Protein AF-Q55212-F1 (afdb_monomer_lite)

Radius of gyration: 28.13 Å; chains: 1; bounding box: 79×42×71 Å

Structure (mmCIF, N/CA/C/O backbone):
data_AF-Q55212-F1
#
_entry.id   AF-Q55212-F1
#
loop_
_atom_site.group_PDB
_atom_site.id
_atom_site.type_symbol
_atom_site.label_atom_id
_atom_site.label_alt_id
_atom_site.label_comp_id
_atom_site.label_asym_id
_atom_site.label_entity_id
_atom_site.label_seq_id
_atom_site.pdbx_PDB_ins_code
_atom_site.Cartn_x
_atom_site.Cartn_y
_atom_site.Cartn_z
_atom_site.occupancy
_atom_site.B_iso_or_equiv
_atom_site.auth_seq_id
_atom_site.auth_comp_id
_atom_site.auth_asym_id
_atom_site.auth_atom_id
_atom_site.pdbx_PDB_model_num
ATOM 1 N N . MET A 1 1 ? -53.545 22.105 47.496 1.00 49.16 1 MET A N 1
ATOM 2 C CA . MET A 1 1 ? -52.964 23.056 46.524 1.00 49.16 1 MET A CA 1
ATOM 3 C C . MET A 1 1 ? -51.499 22.701 46.290 1.00 49.16 1 MET A C 1
ATOM 5 O O . MET A 1 1 ? -50.717 22.775 47.226 1.00 49.16 1 MET A O 1
ATOM 9 N N . CYS A 1 2 ? -51.134 22.241 45.090 1.00 54.66 2 CYS A N 1
ATOM 10 C CA . CYS A 1 2 ? -49.743 21.931 44.739 1.00 54.66 2 CYS A CA 1
ATOM 11 C C . CYS A 1 2 ? -49.034 23.236 44.334 1.00 54.66 2 CYS A C 1
ATOM 13 O O . CYS A 1 2 ? -49.553 23.955 43.479 1.00 54.66 2 CYS A O 1
ATOM 15 N N . LYS A 1 3 ? -47.907 23.573 44.981 1.00 59.72 3 LYS A N 1
ATOM 16 C CA . LYS A 1 3 ? -47.113 24.773 44.663 1.00 59.72 3 LYS A CA 1
ATOM 17 C C . LYS A 1 3 ? -46.674 24.721 43.186 1.00 59.72 3 LYS A C 1
ATOM 19 O O . LYS A 1 3 ? -46.172 23.677 42.767 1.00 59.72 3 LYS A O 1
ATOM 24 N N . PRO A 1 4 ? -46.826 25.813 42.411 1.00 65.62 4 PRO A N 1
ATOM 25 C CA . PRO A 1 4 ? -46.528 25.840 40.972 1.00 65.62 4 PRO A CA 1
ATOM 26 C C . PRO A 1 4 ? -45.082 25.425 40.633 1.00 65.62 4 PRO A C 1
ATOM 28 O O . PRO A 1 4 ? -44.842 24.853 39.576 1.00 65.62 4 PRO A O 1
ATOM 31 N N . GLU A 1 5 ? -44.154 25.596 41.574 1.00 69.56 5 GLU A N 1
ATOM 32 C CA . GLU A 1 5 ? -42.728 25.248 41.473 1.00 69.56 5 GLU A CA 1
ATOM 33 C C . GLU A 1 5 ? -42.447 23.740 41.291 1.00 69.56 5 GLU A C 1
ATOM 35 O O . GLU A 1 5 ? -41.524 23.349 40.581 1.00 69.56 5 GLU A O 1
ATOM 40 N N . MET A 1 6 ? -43.278 22.858 41.862 1.00 62.69 6 MET A N 1
ATOM 41 C CA . MET A 1 6 ? -43.079 21.399 41.767 1.00 62.69 6 MET A CA 1
ATOM 42 C C . MET A 1 6 ? -43.471 20.838 40.390 1.00 62.69 6 MET A C 1
ATOM 44 O O . MET A 1 6 ? -42.993 19.778 39.982 1.00 62.69 6 MET A O 1
ATOM 48 N N . ARG A 1 7 ? -44.336 21.545 39.649 1.00 68.00 7 ARG A N 1
ATOM 49 C CA . ARG A 1 7 ? -44.768 21.144 38.302 1.00 68.00 7 ARG A CA 1
ATOM 50 C C . ARG A 1 7 ? -43.658 21.375 37.274 1.00 68.00 7 ARG A C 1
ATOM 52 O O . ARG A 1 7 ? -43.448 20.517 36.426 1.00 68.00 7 ARG A O 1
ATOM 59 N N . GLU A 1 8 ? -42.922 22.477 37.400 1.00 73.81 8 GLU A N 1
ATOM 60 C CA . GLU A 1 8 ? -41.761 22.807 36.559 1.00 73.81 8 GLU A CA 1
ATOM 61 C C . GLU A 1 8 ? -40.644 21.765 36.709 1.00 73.81 8 GLU A C 1
ATOM 63 O O . GLU A 1 8 ? -40.165 21.217 35.718 1.00 73.81 8 GLU A O 1
ATOM 68 N N . LEU A 1 9 ? -40.297 21.396 37.947 1.00 69.25 9 LEU A N 1
ATOM 69 C CA . LEU A 1 9 ? -39.284 20.371 38.234 1.00 69.25 9 LEU A CA 1
ATOM 70 C C . LEU A 1 9 ? -39.643 18.991 37.658 1.00 69.25 9 LEU A C 1
ATOM 72 O O . LEU A 1 9 ? -38.763 18.272 37.190 1.00 69.25 9 LEU A O 1
ATOM 76 N N . THR A 1 10 ? -40.932 18.636 37.627 1.00 77.38 10 THR A N 1
ATOM 77 C CA . THR A 1 10 ? -41.390 17.344 37.082 1.00 77.38 10 THR A CA 1
ATOM 78 C C . THR A 1 10 ? -41.212 17.257 35.556 1.00 77.38 10 THR A C 1
ATOM 80 O O . THR A 1 10 ? -40.988 16.169 35.031 1.00 77.38 10 THR A O 1
ATOM 83 N N . PHE A 1 11 ? -41.252 18.390 34.842 1.00 80.69 11 PHE A N 1
ATOM 84 C CA . PHE A 1 11 ? -40.984 18.460 33.397 1.00 80.69 11 PHE A CA 1
ATOM 85 C C . PHE A 1 11 ? -39.506 18.716 33.068 1.00 80.69 11 PHE A C 1
ATOM 87 O O . PHE A 1 11 ? -39.001 18.189 32.077 1.00 80.69 11 PHE A O 1
ATOM 94 N N . LEU A 1 12 ? -38.791 19.479 33.898 1.00 82.31 12 LEU A N 1
ATOM 95 C CA . LEU A 1 12 ? -37.385 19.827 33.673 1.00 82.31 12 LEU A CA 1
ATOM 96 C C . LEU A 1 12 ? -36.428 18.649 33.892 1.00 82.31 12 LEU A C 1
ATOM 98 O O . LEU A 1 12 ? -35.476 18.493 33.127 1.00 82.31 12 LEU A O 1
ATOM 102 N N . VAL A 1 13 ? -36.671 17.797 34.895 1.00 83.75 13 VAL A N 1
ATOM 103 C CA . VAL A 1 13 ? -35.777 16.665 35.207 1.00 83.75 13 VAL A CA 1
ATOM 104 C C . VAL A 1 13 ? -35.660 15.662 34.038 1.00 83.75 13 VAL A C 1
ATOM 106 O O . VAL A 1 13 ? -34.532 15.362 33.642 1.00 83.75 13 VAL A O 1
ATOM 109 N N . PRO A 1 14 ? -36.751 15.183 33.405 1.00 83.81 14 PRO A N 1
ATOM 110 C CA . PRO A 1 14 ? -36.658 14.317 32.226 1.00 83.81 14 PRO A CA 1
ATOM 111 C C . PRO A 1 14 ? -35.990 14.998 31.026 1.00 83.81 14 PRO A C 1
ATOM 113 O O . PRO A 1 14 ? -35.207 14.363 30.322 1.00 83.81 14 PRO A O 1
ATOM 116 N N . VAL A 1 15 ? -36.268 16.287 30.798 1.00 86.25 15 VAL A N 1
ATOM 117 C CA . VAL A 1 15 ? -35.694 17.054 29.679 1.00 86.25 15 VAL A CA 1
ATOM 118 C C . VAL A 1 15 ? -34.177 17.169 29.818 1.00 86.25 15 VAL A C 1
ATOM 120 O O . VAL A 1 15 ? -33.459 16.940 28.847 1.00 86.25 15 VAL A O 1
ATOM 123 N N . LEU A 1 16 ? -33.675 17.437 31.025 1.00 85.75 16 LEU A N 1
ATOM 124 C CA . LEU A 1 16 ? -32.237 17.477 31.306 1.00 85.75 16 LEU A CA 1
ATOM 125 C C . LEU A 1 16 ? -31.576 16.105 31.130 1.00 85.75 16 LEU A C 1
ATOM 127 O O . LEU A 1 16 ? -30.477 16.022 30.582 1.00 85.75 16 LEU A O 1
ATOM 131 N N . ILE A 1 17 ? -32.250 15.024 31.534 1.00 88.50 17 ILE A N 1
ATOM 132 C CA . ILE A 1 17 ? -31.753 13.658 31.321 1.00 88.50 17 ILE A CA 1
ATOM 133 C C . ILE A 1 17 ? -31.651 13.367 29.820 1.00 88.50 17 ILE A C 1
ATOM 135 O O . ILE A 1 17 ? -30.596 12.937 29.358 1.00 88.50 17 ILE A O 1
ATOM 139 N N . VAL A 1 18 ? -32.696 13.650 29.038 1.00 88.56 18 VAL A N 1
ATOM 140 C CA . VAL A 1 18 ? -32.705 13.419 27.584 1.00 88.56 18 VAL A CA 1
ATOM 141 C C . VAL A 1 18 ? -31.669 14.293 26.867 1.00 88.56 18 VAL A C 1
ATOM 143 O O . VAL A 1 18 ? -30.940 13.789 26.013 1.00 88.56 18 VAL A O 1
ATOM 146 N N . ALA A 1 19 ? -31.531 15.567 27.244 1.00 87.19 19 ALA A N 1
ATOM 147 C CA . ALA A 1 19 ? -30.517 16.463 26.686 1.00 87.19 19 ALA A CA 1
ATOM 148 C C . ALA A 1 19 ? -29.086 15.958 26.959 1.00 87.19 19 ALA A C 1
ATOM 150 O O . ALA A 1 19 ? -28.234 15.978 26.065 1.00 87.19 19 ALA A O 1
ATOM 151 N N . ASN A 1 20 ? -28.828 15.436 28.163 1.00 86.75 20 ASN A N 1
ATOM 152 C CA . ASN A 1 20 ? -27.534 14.853 28.513 1.00 86.75 20 ASN A CA 1
ATOM 153 C C . ASN A 1 20 ? -27.253 13.562 27.718 1.00 86.75 20 ASN A C 1
ATOM 155 O O . ASN A 1 20 ? -26.151 13.381 27.202 1.00 86.75 20 ASN A O 1
ATOM 159 N N . GLN A 1 21 ? -28.259 12.697 27.530 1.00 82.81 21 GLN A N 1
ATOM 160 C CA . GLN A 1 21 ? -28.134 11.479 26.712 1.00 82.81 21 GLN A CA 1
ATOM 161 C C . GLN A 1 21 ? -27.860 11.793 25.235 1.00 82.81 21 GLN A C 1
ATOM 163 O O . GLN A 1 21 ? -27.024 11.142 24.610 1.00 82.81 21 GLN A O 1
ATOM 168 N N . LEU A 1 22 ? -28.518 12.812 24.677 1.00 82.94 22 LEU A N 1
ATOM 169 C CA . LEU A 1 22 ? -28.300 13.254 23.296 1.00 82.94 22 LEU A CA 1
ATOM 170 C C . LEU A 1 22 ? -26.895 13.834 23.101 1.00 82.94 22 LEU A C 1
ATOM 172 O O . LEU A 1 22 ? -26.223 13.497 22.127 1.00 82.94 22 LEU A O 1
ATOM 176 N N . THR A 1 23 ? -26.420 14.637 24.054 1.00 78.75 23 THR A N 1
ATOM 177 C CA . THR A 1 23 ? -25.059 15.196 24.026 1.00 78.75 23 THR A CA 1
ATOM 178 C C . THR A 1 23 ? -24.008 14.087 24.134 1.00 78.75 23 THR A C 1
ATOM 180 O O . THR A 1 23 ? -23.028 14.067 23.385 1.00 78.75 23 THR A O 1
ATOM 183 N N . PHE A 1 24 ? -24.238 13.099 25.005 1.00 85.25 24 PHE A N 1
ATOM 184 C CA . PHE A 1 24 ? -23.363 11.938 25.142 1.00 85.25 24 PHE A CA 1
ATOM 185 C C . PHE A 1 24 ? -23.357 11.068 23.877 1.00 85.25 24 PHE A C 1
ATOM 187 O O . PHE A 1 24 ? -22.289 10.666 23.406 1.00 85.25 24 PHE A O 1
ATOM 194 N N . ALA A 1 25 ? -24.525 10.833 23.273 1.00 87.06 25 ALA A N 1
ATOM 195 C CA . ALA A 1 25 ? -24.641 10.119 22.011 1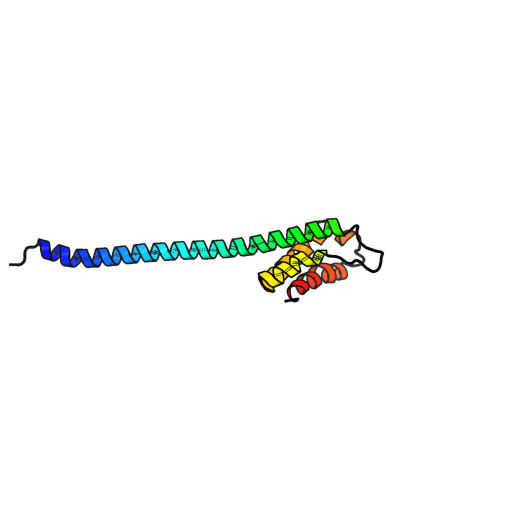.00 87.06 25 ALA A CA 1
ATOM 196 C C . ALA A 1 25 ? -23.869 10.844 20.902 1.00 87.06 25 ALA A C 1
ATOM 198 O O . ALA A 1 25 ? -23.017 10.221 20.270 1.00 87.06 25 ALA A O 1
ATOM 199 N N . GLN A 1 26 ? -24.085 12.151 20.710 1.00 83.31 26 GLN A N 1
ATOM 200 C CA . GLN A 1 26 ? -23.354 12.940 19.711 1.00 83.31 26 GLN A CA 1
ATOM 201 C C . GLN A 1 26 ? -21.837 12.892 19.918 1.00 83.31 26 GLN A C 1
ATOM 203 O O . GLN A 1 26 ? -21.098 12.733 18.947 1.00 83.31 26 GLN A O 1
ATOM 208 N N . SER A 1 27 ? -21.367 12.930 21.168 1.00 84.62 27 SER A N 1
ATOM 209 C CA . SER A 1 27 ? -19.935 12.815 21.461 1.00 84.62 27 SER A CA 1
ATOM 210 C C . SER A 1 27 ? -19.356 11.462 21.028 1.00 84.62 27 SER A C 1
ATOM 212 O O . SER A 1 27 ? -18.261 11.402 20.469 1.00 84.62 27 SER A O 1
ATOM 214 N N . ASN A 1 28 ? -20.113 10.376 21.213 1.00 85.19 28 ASN A N 1
ATOM 215 C CA . ASN A 1 28 ? -19.697 9.033 20.824 1.00 85.19 28 ASN A CA 1
ATOM 216 C C . ASN A 1 28 ? -19.767 8.807 19.311 1.00 85.19 28 ASN A C 1
ATOM 218 O O . ASN A 1 28 ? -18.925 8.083 18.787 1.00 85.19 28 ASN A O 1
ATOM 222 N N . TRP A 1 29 ? -20.726 9.418 18.610 1.00 78.06 29 TRP A N 1
ATOM 223 C CA . TRP A 1 29 ? -20.800 9.384 17.145 1.00 78.06 29 TRP A CA 1
ATOM 224 C C . TRP A 1 29 ? -19.574 10.052 16.519 1.00 78.06 29 TRP A C 1
ATOM 226 O O . TRP A 1 29 ? -18.796 9.381 15.846 1.00 78.06 29 TRP A O 1
ATOM 236 N N . VAL A 1 30 ? -19.304 11.312 16.875 1.00 83.44 30 VAL A N 1
ATOM 237 C CA . VAL A 1 30 ? -18.139 12.059 16.366 1.00 83.44 30 VAL A CA 1
ATOM 238 C C . VAL A 1 30 ? -16.826 11.350 16.706 1.00 83.44 30 VAL A C 1
ATOM 240 O O . VAL A 1 30 ? -15.914 11.251 15.884 1.00 83.44 30 VAL A O 1
ATOM 243 N N . ARG A 1 31 ? -16.725 10.809 17.925 1.00 83.19 31 ARG A N 1
ATOM 244 C CA . ARG A 1 31 ? -15.547 10.063 18.366 1.00 83.19 31 ARG A CA 1
ATOM 245 C C . ARG A 1 31 ? -15.352 8.780 17.548 1.00 83.19 31 ARG A C 1
ATOM 247 O O . ARG A 1 31 ? -14.219 8.486 17.173 1.00 83.19 31 ARG A O 1
ATOM 254 N N . LYS A 1 32 ? -16.419 8.033 17.237 1.00 77.00 32 LYS A N 1
ATOM 255 C CA . LYS A 1 32 ? -16.351 6.842 16.371 1.00 77.00 32 LYS A CA 1
ATOM 256 C C . LYS A 1 32 ? -15.888 7.203 14.964 1.00 77.00 32 LYS A C 1
ATOM 258 O O . LYS A 1 32 ? -14.960 6.564 14.478 1.00 77.00 32 LYS A O 1
ATOM 263 N N . ASP A 1 33 ? -16.453 8.241 14.356 1.00 75.81 33 ASP A N 1
ATOM 264 C CA . ASP A 1 33 ? -16.084 8.671 13.000 1.00 75.81 33 ASP A CA 1
ATOM 265 C C . ASP A 1 33 ? -14.598 9.046 12.920 1.00 75.81 33 ASP A C 1
ATOM 267 O O . ASP A 1 33 ? -13.875 8.610 12.021 1.00 75.81 33 ASP A O 1
ATOM 271 N N . PHE A 1 34 ? -14.099 9.752 13.939 1.00 73.62 34 PHE A N 1
ATOM 272 C CA . PHE A 1 34 ? -12.685 10.097 14.047 1.00 73.62 34 PHE A CA 1
ATOM 273 C C . PHE A 1 34 ? -11.775 8.866 14.174 1.00 73.62 34 PHE A C 1
ATOM 275 O O . PHE A 1 34 ? -10.738 8.785 13.512 1.00 73.62 34 PHE A O 1
ATOM 282 N N . PHE A 1 35 ? -12.146 7.887 15.007 1.00 72.31 35 PHE A N 1
ATOM 283 C CA . PHE A 1 35 ? -11.367 6.655 15.171 1.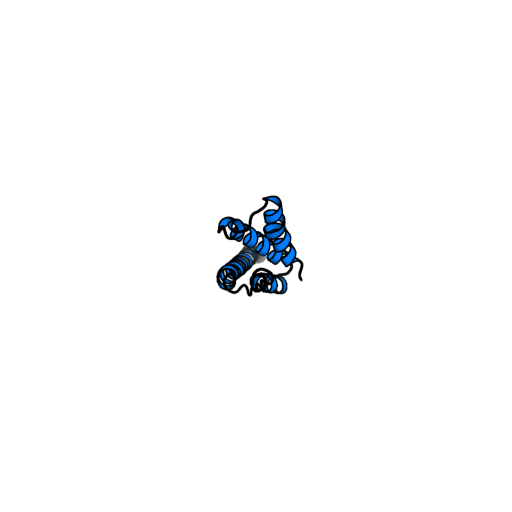00 72.31 35 PHE A CA 1
ATOM 284 C C . PHE A 1 35 ? -11.387 5.773 13.914 1.00 72.31 35 PHE A C 1
ATOM 286 O O . PHE A 1 35 ? -10.352 5.206 13.549 1.00 72.31 35 PHE A O 1
ATOM 293 N N . MET A 1 36 ? -12.527 5.690 13.223 1.00 67.25 36 MET A N 1
ATOM 294 C CA . MET A 1 36 ? -12.657 4.956 11.959 1.00 67.25 36 MET A CA 1
ATOM 295 C C . MET A 1 36 ? -11.796 5.590 10.861 1.00 67.25 36 MET A C 1
ATOM 297 O O . MET A 1 36 ? -11.116 4.879 10.124 1.00 67.25 36 MET A O 1
ATOM 301 N N . GLN A 1 37 ? -11.732 6.922 10.797 1.00 73.19 37 GLN A N 1
ATOM 302 C CA . GLN A 1 37 ? -10.868 7.617 9.845 1.00 73.19 37 GLN A CA 1
ATOM 303 C C . GLN A 1 37 ? -9.382 7.399 10.174 1.00 73.19 37 GLN A C 1
ATOM 305 O O . GLN A 1 37 ? -8.611 7.003 9.302 1.00 73.19 37 GLN A O 1
ATOM 310 N N . ARG A 1 38 ? -8.977 7.564 11.444 1.00 70.19 38 ARG A N 1
ATOM 311 C CA . ARG A 1 38 ? -7.589 7.356 11.910 1.00 70.19 38 ARG A CA 1
ATOM 312 C C . ARG A 1 38 ? -7.055 5.961 11.573 1.00 70.19 38 ARG A C 1
ATOM 314 O O . ARG A 1 38 ? -5.906 5.848 11.148 1.00 70.19 38 ARG A O 1
ATOM 321 N N . SER A 1 39 ? -7.869 4.918 11.740 1.00 71.62 39 SER A N 1
ATOM 322 C CA . SER A 1 39 ? -7.454 3.534 11.472 1.00 71.62 39 SER A CA 1
ATOM 323 C C . SER A 1 39 ? -7.240 3.263 9.981 1.00 71.62 39 SER A C 1
ATOM 325 O O . SER A 1 39 ? -6.287 2.572 9.621 1.00 71.62 39 SER A O 1
ATOM 327 N N . HIS A 1 40 ? -8.042 3.872 9.103 1.00 77.31 40 HIS A N 1
ATOM 328 C CA . HIS A 1 40 ? -7.864 3.749 7.658 1.00 77.31 40 HIS A CA 1
ATOM 329 C C . HIS A 1 40 ? -6.601 4.469 7.164 1.00 77.31 40 HIS A C 1
ATOM 331 O O . HIS A 1 40 ? -5.829 3.899 6.391 1.00 77.31 40 HIS A O 1
ATOM 337 N N . VAL A 1 41 ? -6.335 5.690 7.651 1.00 82.38 41 VAL A N 1
ATOM 338 C CA . VAL A 1 41 ? -5.126 6.439 7.258 1.00 82.38 41 VAL A CA 1
ATOM 339 C C . VAL A 1 41 ? -3.858 5.761 7.786 1.00 82.38 41 VAL A C 1
ATOM 341 O O . VAL A 1 41 ? -2.889 5.620 7.045 1.00 82.38 41 VAL A O 1
ATOM 344 N N . ALA A 1 42 ? -3.870 5.257 9.026 1.00 83.56 42 ALA A N 1
ATOM 345 C CA . ALA A 1 42 ? -2.783 4.423 9.554 1.00 83.56 42 ALA A CA 1
ATOM 346 C C . ALA A 1 42 ? -2.630 3.110 8.761 1.00 83.56 42 ALA A C 1
ATOM 348 O O . ALA A 1 42 ? -1.527 2.585 8.592 1.00 83.56 42 ALA A O 1
ATOM 349 N N . GLY A 1 43 ? -3.746 2.595 8.240 1.00 84.25 43 GLY A N 1
ATOM 350 C CA . GLY A 1 43 ? -3.835 1.533 7.248 1.00 84.25 43 GLY A CA 1
ATOM 351 C C . GLY A 1 43 ? -2.907 1.777 6.059 1.00 84.25 43 GLY A C 1
ATOM 352 O O . GLY A 1 43 ? -1.912 1.076 5.867 1.00 84.25 43 GLY A O 1
ATOM 353 N N . LEU A 1 44 ? -3.229 2.823 5.307 1.00 85.19 44 LEU A N 1
ATOM 354 C CA . LEU A 1 44 ? -2.536 3.237 4.089 1.00 85.19 44 LEU A CA 1
ATOM 355 C C . LEU A 1 44 ? -1.090 3.686 4.342 1.00 85.19 44 LEU A C 1
ATOM 357 O O . LEU A 1 44 ? -0.210 3.388 3.539 1.00 85.19 44 LEU A O 1
ATOM 361 N N . ALA A 1 45 ? -0.827 4.351 5.469 1.00 86.81 45 ALA A N 1
ATOM 362 C CA . ALA A 1 45 ? 0.514 4.803 5.827 1.00 86.81 45 ALA A CA 1
ATOM 363 C C . ALA A 1 45 ? 1.491 3.632 6.012 1.00 86.81 45 ALA A C 1
ATOM 365 O O . ALA A 1 45 ? 2.597 3.683 5.483 1.00 86.81 45 ALA A O 1
ATOM 366 N N . GLU A 1 46 ? 1.091 2.549 6.693 1.00 84.81 46 GLU A N 1
ATOM 367 C CA . GLU A 1 46 ? 1.955 1.363 6.806 1.00 84.81 46 GLU A CA 1
ATOM 368 C C . GLU A 1 46 ? 2.233 0.743 5.427 1.00 84.81 46 GLU A C 1
ATOM 370 O O . GLU A 1 46 ? 3.381 0.429 5.136 1.00 84.81 46 GLU A O 1
ATOM 375 N N . ILE A 1 47 ? 1.227 0.638 4.547 1.00 88.62 47 ILE A N 1
ATOM 376 C CA . ILE A 1 47 ? 1.406 0.121 3.175 1.00 88.62 47 ILE A CA 1
ATOM 377 C C . ILE A 1 47 ? 2.469 0.941 2.431 1.00 88.62 47 ILE A C 1
ATOM 379 O O . ILE A 1 47 ? 3.393 0.369 1.854 1.00 88.62 47 ILE A O 1
ATOM 383 N N . ALA A 1 48 ? 2.372 2.272 2.485 1.00 86.75 48 ALA A N 1
ATOM 384 C CA . ALA A 1 48 ? 3.317 3.172 1.829 1.00 86.75 48 ALA A CA 1
ATOM 385 C C . ALA A 1 48 ? 4.736 3.066 2.413 1.00 86.75 48 ALA A C 1
ATOM 387 O O . ALA A 1 48 ? 5.706 3.023 1.659 1.00 86.75 48 ALA A O 1
ATOM 388 N N . ILE A 1 49 ? 4.866 2.972 3.740 1.00 88.44 49 ILE A N 1
ATOM 389 C CA . ILE A 1 49 ? 6.164 2.821 4.413 1.00 88.44 49 ILE A CA 1
ATOM 390 C C . ILE A 1 49 ? 6.828 1.502 4.007 1.00 88.44 49 ILE A C 1
ATOM 392 O O . ILE A 1 49 ? 8.000 1.499 3.642 1.00 88.44 49 ILE A O 1
ATOM 396 N N . PHE A 1 50 ? 6.095 0.386 4.017 1.00 87.12 50 PHE A N 1
ATOM 397 C CA . PHE A 1 50 ? 6.639 -0.921 3.638 1.00 87.12 50 PHE A CA 1
ATOM 398 C C . PHE A 1 50 ? 6.973 -1.016 2.142 1.00 87.12 50 PHE A C 1
ATOM 400 O O . PHE A 1 50 ? 8.002 -1.595 1.797 1.00 87.12 50 PHE A O 1
ATOM 407 N N . ALA A 1 51 ? 6.170 -0.408 1.261 1.00 85.62 51 ALA A N 1
ATOM 408 C CA . ALA A 1 51 ? 6.498 -0.292 -0.163 1.00 85.62 51 ALA A CA 1
ATOM 409 C C . ALA A 1 51 ? 7.758 0.566 -0.392 1.00 85.62 51 ALA A C 1
ATOM 411 O O . ALA A 1 51 ? 8.618 0.209 -1.197 1.00 85.62 51 ALA A O 1
ATOM 412 N N . GLY A 1 52 ? 7.913 1.662 0.359 1.00 84.62 52 GLY A N 1
ATOM 413 C CA . GLY A 1 52 ? 9.121 2.490 0.345 1.00 84.62 52 GLY A CA 1
ATOM 414 C C . GLY A 1 52 ? 10.358 1.746 0.857 1.00 84.62 52 GLY A C 1
ATOM 415 O O . GLY A 1 52 ? 11.415 1.811 0.236 1.00 84.62 52 GLY A O 1
ATOM 416 N N . LEU A 1 53 ? 10.227 0.976 1.941 1.00 85.38 53 LEU A N 1
ATOM 417 C CA . LEU A 1 53 ? 11.305 0.130 2.465 1.00 85.38 53 LEU A CA 1
ATOM 418 C C . LEU A 1 53 ? 11.716 -0.960 1.470 1.00 85.38 53 LEU A C 1
ATOM 420 O O . LEU A 1 53 ? 12.911 -1.197 1.303 1.00 85.38 53 LEU A O 1
ATOM 424 N N . ALA A 1 54 ? 10.752 -1.587 0.788 1.00 84.44 54 ALA A N 1
ATOM 425 C CA . ALA A 1 54 ? 11.027 -2.524 -0.302 1.00 84.44 54 ALA A CA 1
ATOM 426 C C . ALA A 1 54 ? 11.837 -1.858 -1.417 1.00 84.44 54 ALA A C 1
ATOM 428 O O . ALA A 1 54 ? 12.808 -2.442 -1.887 1.00 84.44 54 ALA A O 1
ATOM 429 N N . MET A 1 55 ? 11.509 -0.612 -1.768 1.00 81.94 55 MET A N 1
ATOM 430 C CA . MET A 1 55 ? 12.268 0.157 -2.753 1.00 81.94 55 MET A CA 1
ATOM 431 C C . MET A 1 55 ? 13.701 0.458 -2.333 1.00 81.94 55 MET A C 1
ATOM 433 O O . MET A 1 55 ? 14.630 0.308 -3.121 1.00 81.94 55 MET A O 1
ATOM 437 N N . VAL A 1 56 ? 13.892 0.893 -1.090 1.00 83.31 56 VAL A N 1
ATOM 438 C CA . VAL A 1 56 ? 15.235 1.168 -0.578 1.00 83.31 56 VAL A CA 1
ATOM 439 C C . VAL A 1 56 ? 16.051 -0.125 -0.587 1.00 83.31 56 VAL A C 1
ATOM 441 O O . VAL A 1 56 ? 17.157 -0.137 -1.119 1.00 83.31 56 VAL A O 1
ATOM 444 N N . LEU A 1 57 ? 15.494 -1.238 -0.095 1.00 79.38 57 LEU A N 1
ATOM 445 C CA . LEU A 1 57 ? 16.170 -2.536 -0.168 1.00 79.38 57 LEU A CA 1
ATOM 446 C C . LEU A 1 57 ? 16.463 -2.970 -1.608 1.00 79.38 57 LEU A C 1
ATOM 448 O O . LEU A 1 57 ? 17.518 -3.550 -1.847 1.00 79.38 57 LEU A O 1
ATOM 452 N N . ASP A 1 58 ? 15.562 -2.707 -2.555 1.00 77.81 58 ASP A N 1
ATOM 453 C CA . ASP A 1 58 ? 15.763 -2.996 -3.976 1.00 77.81 58 ASP A CA 1
ATOM 454 C C . ASP A 1 58 ? 17.042 -2.341 -4.492 1.00 77.81 58 ASP A C 1
ATOM 456 O O . ASP A 1 58 ? 17.968 -3.046 -4.891 1.00 77.81 58 ASP A O 1
ATOM 460 N N . ILE A 1 59 ? 17.160 -1.025 -4.334 1.00 72.62 59 ILE A N 1
ATOM 461 C CA . ILE A 1 59 ? 18.319 -0.250 -4.793 1.00 72.62 59 ILE A CA 1
ATOM 462 C C . ILE A 1 59 ? 19.623 -0.721 -4.130 1.00 72.62 59 ILE A C 1
ATOM 464 O O . ILE A 1 59 ? 20.654 -0.844 -4.789 1.00 72.62 59 ILE A O 1
ATOM 468 N N . PHE A 1 60 ? 19.592 -1.035 -2.832 1.00 72.06 60 PHE A N 1
ATOM 469 C CA . PHE A 1 60 ? 20.779 -1.502 -2.106 1.00 72.06 60 PHE A CA 1
ATOM 470 C C . PHE A 1 60 ? 21.197 -2.938 -2.459 1.00 72.06 60 PHE A C 1
ATOM 472 O O . PHE A 1 60 ? 22.380 -3.265 -2.385 1.00 72.06 60 PHE A O 1
ATOM 479 N N . THR A 1 61 ? 20.251 -3.806 -2.827 1.00 66.19 61 THR A N 1
ATOM 480 C CA . THR A 1 61 ? 20.523 -5.225 -3.130 1.00 66.19 61 THR A CA 1
ATOM 481 C C . THR A 1 61 ? 20.755 -5.496 -4.615 1.00 66.19 61 THR A C 1
ATOM 483 O O . THR A 1 61 ? 21.316 -6.534 -4.954 1.00 66.19 61 THR A O 1
ATOM 486 N N . GLN A 1 62 ? 20.395 -4.564 -5.503 1.00 63.72 62 GLN A N 1
ATOM 487 C CA . GLN A 1 62 ? 20.711 -4.604 -6.937 1.00 63.72 62 GLN A CA 1
ATOM 488 C C . GLN A 1 62 ? 22.182 -4.917 -7.273 1.00 63.72 62 GLN A C 1
ATOM 490 O O . GLN A 1 62 ? 22.402 -5.801 -8.100 1.00 63.72 62 GLN A O 1
ATOM 495 N N . PRO A 1 63 ? 23.196 -4.285 -6.649 1.00 59.78 63 PRO A N 1
ATOM 496 C CA . PRO A 1 63 ? 24.602 -4.591 -6.930 1.00 59.78 63 PRO A CA 1
ATOM 497 C C . PRO A 1 63 ? 25.089 -5.914 -6.313 1.00 59.78 63 PRO A C 1
ATOM 499 O O . PRO A 1 63 ? 26.206 -6.339 -6.593 1.00 59.78 63 PRO A O 1
ATOM 502 N N . LEU A 1 64 ? 24.272 -6.576 -5.483 1.00 55.59 64 LEU A N 1
ATOM 503 C CA . LEU A 1 64 ? 24.604 -7.824 -4.787 1.00 55.59 64 LEU A CA 1
ATOM 504 C C . LEU A 1 64 ? 24.120 -9.083 -5.535 1.00 55.59 64 LEU A C 1
ATOM 506 O O . LEU A 1 64 ? 24.033 -10.160 -4.945 1.00 55.59 64 LEU A O 1
ATOM 510 N N . ALA A 1 65 ? 23.778 -8.964 -6.820 1.00 57.12 65 ALA A N 1
ATOM 511 C CA . ALA A 1 65 ? 23.452 -10.110 -7.660 1.00 57.12 65 ALA A CA 1
ATOM 512 C C . ALA A 1 65 ? 24.712 -10.967 -7.888 1.00 57.12 65 ALA A C 1
ATOM 514 O O . ALA A 1 65 ? 25.654 -10.556 -8.568 1.00 57.12 65 ALA A O 1
ATOM 515 N N . ILE A 1 66 ? 24.735 -12.168 -7.303 1.00 54.50 66 ILE A N 1
ATOM 516 C CA . ILE A 1 66 ? 25.835 -13.142 -7.389 1.00 54.50 66 ILE A CA 1
ATOM 517 C C . ILE A 1 66 ? 25.738 -13.876 -8.743 1.00 54.50 66 ILE A C 1
ATOM 519 O O . ILE A 1 66 ? 25.505 -15.078 -8.823 1.00 54.50 66 ILE A O 1
ATOM 523 N N . GLY A 1 67 ? 25.884 -13.124 -9.834 1.00 51.53 67 GLY A N 1
ATOM 524 C CA . GLY A 1 67 ? 25.952 -13.629 -11.206 1.00 51.53 67 GLY A CA 1
ATOM 525 C C . GLY A 1 67 ? 24.673 -13.469 -12.049 1.00 51.53 67 GLY A C 1
ATOM 526 O O . GLY A 1 67 ? 23.611 -13.142 -11.525 1.00 51.53 67 GLY A O 1
ATOM 527 N N . PRO A 1 68 ? 24.756 -13.717 -13.376 1.00 54.06 68 PRO A N 1
ATOM 528 C CA . PRO A 1 68 ? 23.685 -13.410 -14.339 1.00 54.06 68 PRO A CA 1
ATOM 529 C C . PRO A 1 68 ? 22.400 -14.239 -14.184 1.00 54.06 68 PRO A C 1
ATOM 531 O O . PRO A 1 68 ? 21.383 -13.898 -14.778 1.00 54.06 68 PRO A O 1
ATOM 534 N N . TRP A 1 69 ? 22.451 -15.338 -13.424 1.00 50.53 69 TRP A N 1
ATOM 535 C CA . TRP A 1 69 ? 21.403 -16.367 -13.398 1.00 50.53 69 TRP A CA 1
ATOM 536 C C . TRP A 1 69 ? 20.772 -16.584 -12.015 1.00 50.53 69 TRP A C 1
ATOM 538 O O . TRP A 1 69 ? 19.707 -17.190 -11.929 1.00 50.53 69 TRP A O 1
ATOM 548 N N . ILE A 1 70 ? 21.397 -16.100 -10.933 1.00 48.31 70 ILE A N 1
ATOM 549 C CA . ILE A 1 70 ? 20.899 -16.238 -9.555 1.00 48.31 70 ILE A CA 1
ATOM 550 C C . ILE A 1 70 ? 21.032 -14.890 -8.844 1.00 48.31 70 ILE A C 1
ATOM 552 O O . ILE A 1 70 ? 22.078 -14.520 -8.315 1.00 48.31 70 ILE A O 1
ATOM 556 N N . SER A 1 71 ? 19.919 -14.166 -8.8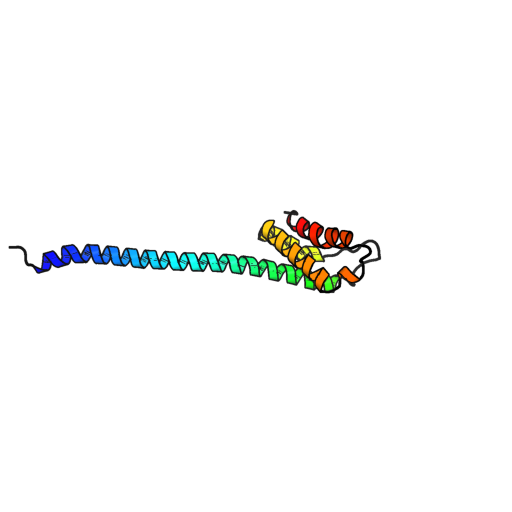06 1.00 54.78 71 SER A N 1
ATOM 557 C CA . SER A 1 71 ? 19.777 -12.933 -8.036 1.00 54.78 71 SER A CA 1
ATOM 558 C C . SER A 1 71 ? 18.973 -13.241 -6.778 1.00 54.78 71 SER A C 1
ATOM 560 O O . SER A 1 71 ? 17.743 -13.184 -6.801 1.00 54.78 71 SER A O 1
ATOM 562 N N . LEU A 1 72 ? 19.647 -13.577 -5.671 1.00 51.03 72 LEU A N 1
ATOM 563 C CA . LEU A 1 72 ? 18.993 -13.718 -4.366 1.00 51.03 72 LEU A CA 1
ATOM 564 C C . LEU A 1 72 ? 18.574 -12.328 -3.863 1.00 51.03 72 LEU A C 1
ATOM 566 O O . LEU A 1 72 ? 19.296 -11.637 -3.150 1.00 51.03 72 LEU A O 1
ATOM 570 N N . SER A 1 73 ? 17.402 -11.894 -4.310 1.00 58.66 73 SER A N 1
ATOM 571 C CA . SER A 1 73 ? 16.873 -10.561 -4.065 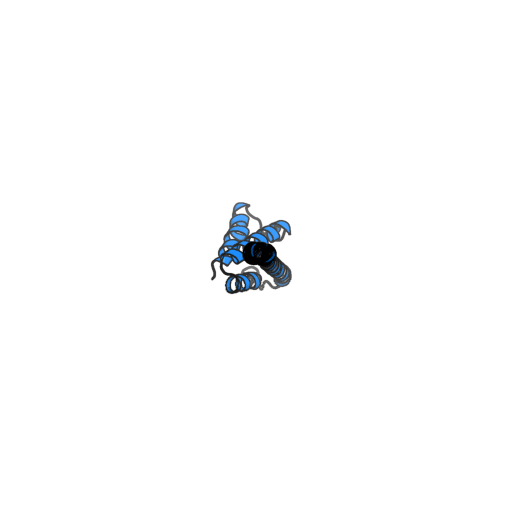1.00 58.66 73 SER A CA 1
ATOM 572 C C . SER A 1 73 ? 16.057 -10.542 -2.773 1.00 58.66 73 SER A C 1
ATOM 574 O O . SER A 1 73 ? 14.881 -10.893 -2.763 1.00 58.66 73 SER A O 1
ATOM 576 N N . PHE A 1 74 ? 16.648 -10.042 -1.683 1.00 64.62 74 PHE A N 1
ATOM 577 C CA . PHE A 1 74 ? 15.953 -9.789 -0.403 1.00 64.62 74 PHE A CA 1
ATOM 578 C C . PHE A 1 74 ? 14.859 -8.703 -0.478 1.00 64.62 74 PHE A C 1
ATOM 580 O O . PHE A 1 74 ? 14.188 -8.407 0.511 1.00 64.62 74 PHE A O 1
ATOM 587 N N . LYS A 1 75 ? 14.643 -8.144 -1.667 1.00 67.50 75 LYS A N 1
ATOM 588 C CA . LYS A 1 75 ? 13.696 -7.085 -2.034 1.00 67.50 75 LYS A CA 1
ATOM 589 C C . LYS A 1 75 ? 12.251 -7.390 -1.639 1.00 67.50 75 LYS A C 1
ATOM 591 O O . LYS A 1 75 ? 11.492 -6.488 -1.309 1.00 67.50 75 LYS A O 1
ATOM 596 N N . MET A 1 76 ? 11.887 -8.673 -1.624 1.00 75.19 76 MET A N 1
ATOM 597 C CA . MET A 1 76 ? 10.531 -9.139 -1.315 1.00 75.19 76 MET A CA 1
ATOM 598 C C . MET A 1 76 ? 10.239 -9.181 0.197 1.00 75.19 76 MET A C 1
ATOM 600 O O . MET A 1 76 ? 9.076 -9.208 0.597 1.00 75.19 76 MET A O 1
ATOM 604 N N . THR A 1 77 ? 11.270 -9.144 1.049 1.00 81.75 77 THR A N 1
ATOM 605 C CA . THR A 1 77 ? 11.156 -9.307 2.512 1.00 81.75 77 THR A CA 1
ATOM 606 C C . THR A 1 77 ? 10.219 -8.290 3.181 1.00 81.75 77 THR A C 1
ATOM 608 O O . THR A 1 77 ? 9.391 -8.702 3.995 1.00 81.75 77 THR A O 1
ATOM 611 N N . PRO A 1 78 ? 10.268 -6.979 2.858 1.00 82.44 78 PRO A N 1
ATOM 612 C CA . PRO A 1 78 ? 9.406 -5.994 3.517 1.00 82.44 78 PRO A CA 1
ATOM 613 C C . PRO A 1 78 ? 7.923 -6.188 3.178 1.00 82.44 78 PRO A C 1
ATOM 615 O O . PRO A 1 78 ? 7.068 -6.035 4.049 1.00 82.44 78 PRO A O 1
ATOM 618 N N . ILE A 1 79 ? 7.616 -6.583 1.936 1.00 83.44 79 ILE A N 1
ATOM 619 C CA . ILE A 1 79 ? 6.245 -6.881 1.491 1.00 83.44 79 ILE A CA 1
ATOM 620 C C . ILE A 1 79 ? 5.743 -8.165 2.161 1.00 83.44 79 ILE A C 1
ATOM 622 O O . ILE A 1 79 ? 4.600 -8.212 2.612 1.00 83.44 79 ILE A O 1
ATOM 626 N N . PHE A 1 80 ? 6.609 -9.171 2.307 1.00 81.88 80 PHE A N 1
ATOM 627 C CA . PHE A 1 80 ? 6.293 -10.417 3.009 1.00 81.88 80 PHE A CA 1
ATOM 628 C C . PHE A 1 80 ? 5.948 -10.173 4.489 1.00 81.88 80 PHE A C 1
ATOM 630 O O . PHE A 1 80 ? 4.953 -10.683 5.002 1.00 81.88 80 PHE A O 1
ATOM 637 N N . LEU A 1 81 ? 6.716 -9.315 5.171 1.00 84.81 81 LEU A N 1
ATOM 638 C CA . LEU A 1 81 ? 6.455 -8.937 6.563 1.00 84.81 81 LEU A CA 1
ATOM 639 C C . LEU A 1 81 ? 5.139 -8.156 6.718 1.00 84.81 81 LEU A C 1
ATOM 641 O O . LEU A 1 81 ? 4.393 -8.377 7.676 1.00 84.81 81 LEU A O 1
ATOM 645 N N . LEU A 1 82 ? 4.826 -7.268 5.767 1.00 84.69 82 LEU A N 1
ATOM 646 C CA . LEU A 1 82 ? 3.542 -6.566 5.730 1.00 84.69 82 LEU A CA 1
ATOM 647 C C . LEU A 1 82 ? 2.372 -7.546 5.553 1.00 84.69 82 LEU A C 1
ATOM 649 O O . LEU A 1 82 ? 1.340 -7.381 6.209 1.00 84.69 82 LEU A O 1
ATOM 653 N N . ALA A 1 83 ? 2.541 -8.566 4.708 1.00 83.38 83 ALA A N 1
ATOM 654 C CA . ALA A 1 83 ? 1.529 -9.583 4.445 1.00 83.38 83 ALA A CA 1
ATOM 655 C C . ALA A 1 83 ? 1.178 -10.377 5.711 1.00 83.38 83 ALA A C 1
ATOM 657 O O . ALA A 1 83 ? 0.001 -10.479 6.056 1.00 83.38 83 ALA A O 1
ATOM 658 N N . PHE A 1 84 ? 2.176 -10.819 6.483 1.00 82.81 84 PHE A N 1
ATOM 659 C CA . PHE A 1 84 ? 1.924 -11.487 7.765 1.00 82.81 84 PHE A CA 1
ATOM 660 C C . PHE A 1 84 ? 1.296 -10.578 8.824 1.00 82.81 84 PHE A C 1
ATOM 662 O O . PHE A 1 84 ? 0.506 -11.038 9.645 1.00 82.81 84 PHE A O 1
ATOM 669 N N . ARG A 1 85 ? 1.630 -9.283 8.830 1.00 83.19 85 ARG A N 1
ATOM 670 C CA . ARG A 1 85 ? 1.148 -8.341 9.852 1.00 83.19 85 ARG A CA 1
ATOM 671 C C . ARG A 1 85 ? -0.285 -7.866 9.608 1.00 83.19 85 ARG A C 1
ATOM 673 O O . ARG A 1 85 ? -1.047 -7.699 10.557 1.00 83.19 85 ARG A O 1
ATOM 680 N N . ARG A 1 86 ? -0.629 -7.545 8.360 1.00 81.06 86 ARG A N 1
ATOM 681 C CA . ARG A 1 86 ? -1.879 -6.853 7.990 1.00 81.06 86 ARG A CA 1
ATOM 682 C C . ARG A 1 86 ? -2.772 -7.680 7.049 1.00 81.06 86 ARG A C 1
ATOM 684 O O . ARG A 1 86 ? -3.886 -7.249 6.748 1.00 81.06 86 ARG A O 1
ATOM 691 N N . GLY A 1 87 ? -2.317 -8.855 6.616 1.00 82.81 87 GLY A N 1
ATOM 692 C CA . GLY A 1 87 ? -3.026 -9.768 5.720 1.00 82.81 87 GLY A CA 1
ATOM 693 C C . GLY A 1 87 ? -2.741 -9.529 4.232 1.00 82.81 87 GLY A C 1
ATOM 694 O O . GLY A 1 87 ? -2.026 -8.604 3.845 1.00 82.81 87 GLY A O 1
ATOM 695 N N . ALA A 1 88 ? -3.355 -10.354 3.379 1.00 79.75 88 ALA A N 1
ATOM 696 C CA . ALA A 1 88 ? -3.090 -10.376 1.937 1.00 79.75 88 ALA A CA 1
ATOM 697 C C . ALA A 1 88 ? -3.472 -9.071 1.209 1.00 79.75 88 ALA A C 1
ATOM 699 O O . ALA A 1 88 ? -2.694 -8.540 0.422 1.00 79.75 88 ALA A O 1
ATOM 700 N N . LYS A 1 89 ? -4.648 -8.494 1.501 1.00 81.19 89 LYS A N 1
ATOM 701 C CA . LYS A 1 89 ? -5.153 -7.273 0.832 1.00 81.19 89 LYS A CA 1
ATOM 702 C C . LYS A 1 89 ? -4.148 -6.100 0.830 1.00 81.19 89 LYS A C 1
ATOM 704 O O . LYS A 1 89 ? -3.843 -5.593 -0.248 1.00 81.19 89 LYS A O 1
ATOM 709 N N . PRO A 1 90 ? -3.615 -5.654 1.985 1.00 83.44 90 PRO A N 1
ATOM 710 C CA . PRO A 1 90 ? -2.650 -4.555 2.024 1.00 83.44 90 PRO A CA 1
ATOM 711 C C . PRO A 1 90 ? -1.295 -4.911 1.399 1.00 83.44 90 PRO A C 1
ATOM 713 O O . PRO A 1 90 ? -0.641 -4.024 0.856 1.00 83.44 90 PRO A O 1
ATOM 716 N N . ALA A 1 91 ? -0.886 -6.182 1.421 1.00 83.62 91 ALA A N 1
ATOM 717 C CA . ALA A 1 91 ? 0.349 -6.626 0.779 1.00 83.62 91 ALA A CA 1
ATOM 718 C C . ALA A 1 91 ? 0.257 -6.622 -0.752 1.00 83.62 91 ALA A C 1
ATOM 720 O O . ALA A 1 91 ? 1.193 -6.172 -1.408 1.00 83.62 91 ALA A O 1
ATOM 721 N N . ILE A 1 92 ? -0.886 -7.028 -1.316 1.00 84.50 92 ILE A N 1
ATOM 722 C CA . ILE A 1 92 ? -1.154 -6.919 -2.759 1.00 84.50 92 ILE A CA 1
ATOM 723 C C . ILE A 1 92 ? -1.067 -5.448 -3.193 1.00 84.50 92 ILE A C 1
ATOM 725 O O . ILE A 1 92 ? -0.409 -5.131 -4.181 1.00 84.50 92 ILE A O 1
ATOM 729 N N . MET A 1 93 ? -1.670 -4.531 -2.424 1.00 85.50 93 MET A N 1
ATOM 730 C CA . MET A 1 93 ? -1.591 -3.092 -2.709 1.00 85.50 93 MET A CA 1
ATOM 731 C C . MET A 1 93 ? -0.156 -2.558 -2.616 1.00 85.50 93 MET A C 1
ATOM 733 O O . MET A 1 93 ? 0.263 -1.802 -3.490 1.00 85.50 93 MET A O 1
ATOM 737 N N . ALA A 1 94 ? 0.613 -2.956 -1.597 1.00 85.06 94 ALA A N 1
ATOM 738 C CA . ALA A 1 94 ? 2.015 -2.556 -1.463 1.00 85.06 94 ALA A CA 1
ATOM 739 C C . ALA A 1 94 ? 2.878 -3.069 -2.625 1.00 85.06 94 ALA A C 1
ATOM 741 O O . ALA A 1 94 ? 3.680 -2.309 -3.162 1.00 85.06 94 ALA A O 1
ATOM 742 N N . GLY A 1 95 ? 2.691 -4.328 -3.037 1.00 83.69 95 GLY A N 1
ATOM 743 C CA . GLY A 1 95 ? 3.397 -4.931 -4.168 1.00 83.69 95 GLY A CA 1
ATOM 744 C C . GLY A 1 95 ? 3.061 -4.265 -5.499 1.00 83.69 95 GLY A C 1
ATOM 745 O O . GLY A 1 95 ? 3.958 -3.987 -6.290 1.00 83.69 95 GLY A O 1
ATOM 746 N N . PHE A 1 96 ? 1.794 -3.907 -5.712 1.00 84.50 96 PHE A N 1
ATOM 747 C CA . PHE A 1 96 ? 1.366 -3.152 -6.889 1.00 84.50 96 PHE A CA 1
ATOM 748 C C . PHE A 1 96 ? 1.990 -1.749 -6.940 1.00 84.50 96 PHE A C 1
ATOM 750 O O . PHE A 1 96 ? 2.515 -1.337 -7.975 1.00 84.50 96 PHE A O 1
ATOM 757 N N . ILE A 1 97 ? 1.994 -1.026 -5.811 1.00 85.06 97 ILE A N 1
ATOM 758 C CA . ILE A 1 97 ? 2.639 0.293 -5.704 1.00 85.06 97 ILE A CA 1
ATOM 759 C C . ILE A 1 97 ? 4.141 0.171 -5.970 1.00 85.06 97 ILE A C 1
ATOM 761 O O . ILE A 1 97 ? 4.694 0.968 -6.724 1.00 85.06 97 ILE A O 1
ATOM 765 N N . TRP A 1 98 ? 4.796 -0.837 -5.393 1.00 84.31 98 TRP A N 1
ATOM 766 C CA . TRP A 1 98 ? 6.217 -1.095 -5.610 1.00 84.31 98 TRP A CA 1
ATOM 767 C C . TRP A 1 98 ? 6.540 -1.401 -7.082 1.00 84.31 98 TRP A C 1
ATOM 769 O O . TRP A 1 98 ? 7.505 -0.856 -7.616 1.00 84.31 98 TRP A O 1
ATOM 779 N N . GLY A 1 99 ? 5.702 -2.187 -7.765 1.00 77.38 99 GLY A N 1
ATOM 780 C CA . GLY A 1 99 ? 5.836 -2.478 -9.196 1.00 77.38 99 GLY A CA 1
AT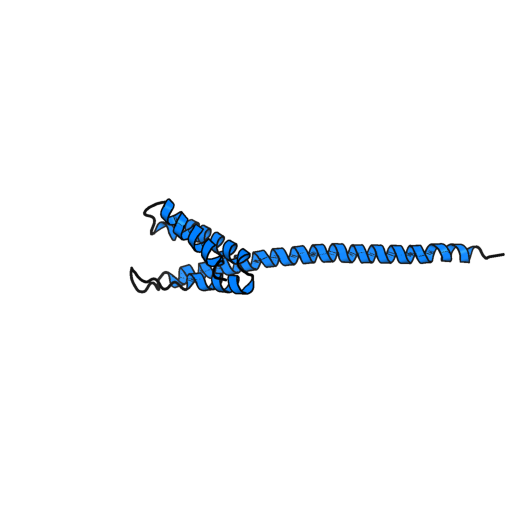OM 781 C C . GLY A 1 99 ? 5.728 -1.248 -10.091 1.00 77.38 99 GLY A C 1
ATOM 782 O O . GLY A 1 99 ? 6.578 -1.036 -10.957 1.00 77.38 99 GLY A O 1
ATOM 783 N N . ILE A 1 100 ? 4.750 -0.376 -9.826 1.00 81.69 100 ILE A N 1
ATOM 784 C CA . ILE A 1 100 ? 4.640 0.925 -10.507 1.00 81.69 100 ILE A CA 1
ATOM 785 C C . ILE A 1 100 ? 5.903 1.757 -10.275 1.00 81.69 100 ILE A C 1
ATOM 787 O O . ILE A 1 100 ? 6.421 2.391 -11.196 1.00 81.69 100 ILE A O 1
ATOM 791 N N . LEU A 1 101 ? 6.415 1.749 -9.046 1.00 79.19 101 LEU A N 1
ATOM 792 C CA . LEU A 1 101 ? 7.566 2.551 -8.662 1.00 79.19 101 LEU A CA 1
ATOM 793 C C . LEU A 1 101 ? 8.855 2.058 -9.357 1.00 79.19 101 LEU A C 1
ATOM 795 O O . LEU A 1 101 ? 9.693 2.877 -9.727 1.00 79.19 101 LEU A O 1
ATOM 799 N N . GLN A 1 102 ? 8.994 0.751 -9.618 1.00 74.81 102 GLN A N 1
ATOM 800 C CA . GLN A 1 102 ? 10.121 0.187 -10.384 1.00 74.81 102 GLN A CA 1
ATOM 801 C C . GLN A 1 102 ? 10.084 0.564 -11.865 1.00 74.81 102 GLN A C 1
ATOM 803 O O . GLN A 1 102 ? 11.131 0.833 -12.461 1.00 74.81 102 GLN A O 1
ATOM 808 N N . VAL A 1 103 ? 8.884 0.639 -12.444 1.00 73.00 103 VAL A N 1
ATOM 809 C CA . VAL A 1 103 ? 8.680 1.154 -13.803 1.00 73.00 103 VAL A CA 1
ATOM 810 C C . VAL A 1 103 ? 9.035 2.642 -13.876 1.00 73.00 103 VAL A C 1
ATOM 812 O O . VAL A 1 103 ? 9.761 3.052 -14.779 1.00 73.00 103 VAL A O 1
ATOM 815 N N . ALA A 1 104 ? 8.589 3.442 -12.903 1.00 74.75 104 ALA A N 1
ATOM 816 C CA . ALA A 1 104 ? 8.839 4.884 -12.865 1.00 74.75 104 ALA A CA 1
ATOM 817 C C . ALA A 1 104 ? 10.323 5.250 -12.658 1.00 74.75 104 ALA A C 1
ATOM 819 O O . ALA A 1 104 ? 10.796 6.222 -13.240 1.00 74.75 104 ALA A O 1
ATOM 820 N N . LEU A 1 105 ? 11.068 4.474 -11.861 1.00 69.00 105 LEU A N 1
ATOM 821 C CA . LEU A 1 105 ? 12.498 4.700 -11.593 1.00 69.00 105 LEU A CA 1
ATOM 822 C C . LEU A 1 105 ? 13.434 4.169 -12.693 1.00 69.00 105 LEU A C 1
ATOM 824 O O . LEU A 1 105 ? 14.653 4.213 -12.533 1.00 69.00 105 LEU A O 1
ATOM 828 N N . GLY A 1 106 ? 12.896 3.637 -13.795 1.00 60.69 106 GLY A N 1
ATOM 829 C CA . GLY A 1 106 ? 13.699 3.141 -14.915 1.00 60.69 106 GLY A CA 1
ATOM 830 C C . GLY A 1 106 ? 14.519 1.882 -14.603 1.00 60.69 106 GLY A C 1
ATOM 831 O O . GLY A 1 106 ? 15.299 1.447 -15.442 1.00 60.69 106 GLY A O 1
ATOM 832 N N . GLN A 1 107 ? 14.322 1.248 -13.442 1.00 56.94 107 GLN A N 1
ATOM 833 C CA . GLN A 1 107 ? 14.952 -0.037 -13.099 1.00 56.94 107 GLN A CA 1
ATOM 834 C C . GLN A 1 107 ? 14.402 -1.185 -13.962 1.00 56.94 107 GLN A C 1
ATOM 836 O O . GLN A 1 107 ? 15.112 -2.143 -14.250 1.00 56.94 107 GLN A O 1
ATOM 841 N N . ALA A 1 108 ? 13.167 -1.044 -14.453 1.00 51.78 108 ALA A N 1
ATOM 842 C CA . ALA A 1 108 ? 12.593 -1.906 -15.487 1.00 51.78 108 ALA A CA 1
ATOM 843 C C . ALA A 1 108 ? 13.150 -1.621 -16.901 1.00 51.78 108 ALA A C 1
ATOM 845 O O . ALA A 1 108 ? 13.053 -2.466 -17.788 1.00 51.78 108 A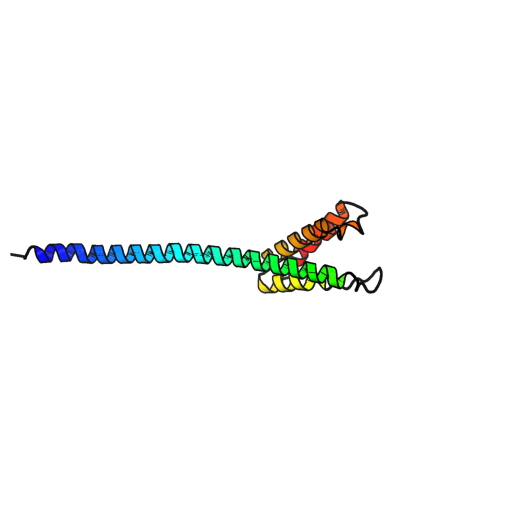LA A O 1
ATOM 846 N N . ALA A 1 109 ? 13.772 -0.454 -17.128 1.00 46.12 109 ALA A N 1
ATOM 847 C CA . ALA A 1 109 ? 14.263 -0.056 -18.449 1.00 46.12 109 ALA A CA 1
ATOM 848 C C . ALA A 1 109 ? 15.568 -0.749 -18.868 1.00 46.12 109 ALA A C 1
ATOM 850 O O . ALA A 1 109 ? 15.860 -0.812 -20.058 1.00 46.12 109 ALA A O 1
ATOM 851 N N . GLY A 1 110 ? 16.323 -1.319 -17.923 1.00 47.44 110 GLY A N 1
ATOM 852 C CA . GLY A 1 110 ? 17.567 -2.043 -18.213 1.00 47.44 110 GLY A CA 1
ATOM 853 C C . GLY A 1 110 ? 17.385 -3.461 -18.777 1.00 47.44 110 GLY A C 1
ATOM 854 O O . GLY A 1 110 ? 18.362 -4.042 -19.239 1.00 47.44 110 GLY A O 1
ATOM 855 N N . GLY A 1 111 ? 16.166 -4.020 -18.749 1.00 49.81 111 GLY A N 1
ATOM 856 C CA . GLY A 1 111 ? 15.881 -5.419 -19.112 1.00 49.81 111 GLY A CA 1
ATOM 857 C C . GLY A 1 111 ? 14.652 -5.626 -20.004 1.00 49.81 111 GLY A C 1
ATOM 858 O O . GLY A 1 111 ? 14.163 -6.748 -20.111 1.00 49.81 111 GLY A O 1
ATOM 859 N N . TRP A 1 112 ? 14.122 -4.570 -20.631 1.00 51.72 112 TRP A N 1
ATOM 860 C CA . TRP A 1 112 ? 12.946 -4.685 -21.498 1.00 51.72 112 TRP A CA 1
ATOM 861 C C . TRP A 1 112 ? 13.309 -5.278 -22.864 1.00 51.72 112 TRP A C 1
ATOM 863 O O . TRP A 1 112 ? 13.910 -4.603 -23.697 1.00 51.72 112 TRP A O 1
ATOM 873 N N . LEU A 1 113 ? 12.862 -6.510 -23.131 1.00 54.22 113 LEU A N 1
ATOM 874 C CA . LEU A 1 113 ? 12.730 -7.021 -24.503 1.00 54.22 113 LEU A CA 1
ATOM 875 C C . LEU A 1 113 ? 11.303 -6.830 -25.058 1.00 54.22 113 LEU A C 1
ATOM 877 O O . LEU A 1 113 ? 11.148 -6.719 -26.270 1.00 54.22 113 LEU A O 1
ATOM 881 N N . ASN A 1 114 ? 10.260 -6.789 -24.207 1.00 57.69 114 ASN A N 1
ATOM 882 C CA . ASN A 1 114 ? 8.853 -6.626 -24.618 1.00 57.69 114 ASN A CA 1
ATOM 883 C C . ASN A 1 114 ? 7.951 -6.017 -23.520 1.00 57.69 114 ASN A C 1
ATOM 885 O O . ASN A 1 114 ? 8.045 -6.387 -22.350 1.00 57.69 114 ASN A O 1
ATOM 889 N N . LEU A 1 115 ? 6.992 -5.160 -23.906 1.00 64.88 115 LEU A N 1
ATOM 890 C CA . LEU A 1 115 ? 6.035 -4.498 -22.994 1.00 64.88 115 LEU A CA 1
ATOM 891 C C . LEU A 1 115 ? 5.200 -5.499 -22.166 1.00 64.88 115 LEU A C 1
ATOM 893 O O . LEU A 1 115 ? 4.958 -5.285 -20.979 1.00 64.88 115 LEU A O 1
ATOM 897 N N . TRP A 1 116 ? 4.822 -6.626 -22.777 1.00 66.25 116 TRP A N 1
ATOM 898 C CA . TRP A 1 116 ? 4.057 -7.701 -22.134 1.00 66.25 116 TRP A CA 1
ATOM 899 C C . TRP A 1 116 ? 4.828 -8.439 -21.032 1.00 66.25 116 TRP A C 1
ATOM 901 O O . TRP A 1 116 ? 4.237 -8.814 -20.022 1.00 66.25 116 TRP A O 1
ATOM 911 N N . GLN A 1 117 ? 6.140 -8.615 -21.199 1.00 70.31 117 GLN A N 1
ATOM 912 C CA . GLN A 1 117 ? 6.997 -9.265 -20.205 1.00 70.31 117 GLN A CA 1
ATOM 913 C C . GLN A 1 117 ? 7.111 -8.394 -18.945 1.00 70.31 117 GLN A C 1
ATOM 915 O O . GLN A 1 117 ? 6.850 -8.872 -17.844 1.00 70.31 117 GLN A O 1
ATOM 920 N N . GLY A 1 118 ? 7.384 -7.093 -19.107 1.00 67.50 118 GLY A N 1
ATOM 921 C CA . GLY A 1 118 ? 7.446 -6.167 -17.971 1.00 67.50 118 GLY A CA 1
ATOM 922 C C . GLY A 1 118 ? 6.113 -6.047 -17.221 1.00 67.50 118 GLY A C 1
ATOM 923 O O . GLY A 1 118 ? 6.090 -5.949 -15.997 1.00 67.50 118 GLY A O 1
ATOM 924 N N . PHE A 1 119 ? 4.981 -6.128 -17.925 1.00 71.62 119 PHE A N 1
ATOM 925 C CA . PHE A 1 119 ? 3.673 -6.150 -17.270 1.00 71.62 119 PHE A CA 1
ATOM 926 C C . PHE A 1 119 ? 3.480 -7.407 -16.403 1.00 71.62 119 PHE A C 1
ATOM 928 O O . PHE A 1 119 ? 3.034 -7.320 -15.260 1.00 71.62 119 PHE A O 1
ATOM 935 N N . LEU A 1 120 ? 3.862 -8.584 -16.898 1.00 73.56 120 LEU A N 1
ATOM 936 C CA . LEU A 1 120 ? 3.730 -9.828 -16.136 1.00 73.56 120 LEU A CA 1
ATOM 937 C C . LEU A 1 120 ? 4.676 -9.880 -14.926 1.00 73.56 120 LEU A C 1
ATOM 939 O O . LEU A 1 120 ? 4.253 -10.258 -13.833 1.00 73.56 120 LEU A O 1
ATOM 943 N N . GLU A 1 121 ? 5.926 -9.457 -15.093 1.00 69.44 121 GLU A N 1
ATOM 944 C CA . GLU A 1 121 ? 6.958 -9.561 -14.055 1.00 69.44 121 GLU A CA 1
ATOM 945 C C . GLU A 1 121 ? 6.859 -8.472 -12.982 1.00 69.44 121 GLU A C 1
ATOM 947 O O . GLU A 1 121 ? 7.121 -8.748 -11.816 1.00 69.44 121 GLU A O 1
ATOM 952 N N . TYR A 1 122 ? 6.438 -7.254 -13.337 1.00 70.56 122 TYR A N 1
ATOM 953 C CA . TYR A 1 122 ? 6.424 -6.130 -12.395 1.00 70.56 122 TYR A CA 1
ATOM 954 C C . TYR A 1 122 ? 5.022 -5.782 -11.878 1.00 70.56 122 TYR A C 1
ATOM 956 O O . TYR A 1 122 ? 4.898 -5.218 -10.797 1.00 70.56 122 TYR A O 1
ATOM 964 N N . PHE A 1 123 ? 3.939 -6.123 -12.586 1.00 71.00 123 PHE A N 1
ATOM 965 C CA . PHE A 1 123 ? 2.581 -5.892 -12.069 1.00 71.00 123 PHE A CA 1
ATOM 966 C C . PHE A 1 123 ? 1.972 -7.157 -11.481 1.00 71.00 123 PHE A C 1
ATOM 968 O O . PHE A 1 123 ? 1.537 -7.161 -10.326 1.00 71.00 123 PHE A O 1
ATOM 975 N N . ILE A 1 124 ? 1.937 -8.237 -12.264 1.00 72.62 124 ILE A N 1
ATOM 976 C CA . ILE A 1 124 ? 1.250 -9.466 -11.859 1.00 72.62 124 ILE A CA 1
ATOM 977 C C . ILE A 1 124 ? 2.068 -10.209 -10.803 1.00 72.62 124 ILE A C 1
ATOM 979 O O . ILE A 1 124 ? 1.519 -10.533 -9.751 1.00 72.62 124 ILE A O 1
ATOM 983 N N . ALA A 1 125 ? 3.374 -10.407 -11.008 1.00 72.69 125 ALA A N 1
ATOM 984 C CA . ALA A 1 125 ? 4.190 -11.131 -10.035 1.00 72.69 125 ALA A CA 1
ATOM 985 C C . ALA A 1 125 ? 4.231 -10.423 -8.671 1.00 72.69 125 ALA A C 1
ATOM 987 O O . ALA A 1 125 ? 4.020 -11.070 -7.648 1.00 72.69 125 ALA A O 1
ATOM 988 N N . PHE A 1 126 ? 4.404 -9.097 -8.628 1.00 70.69 126 PHE A N 1
ATOM 989 C CA . PHE A 1 126 ? 4.443 -8.363 -7.356 1.00 70.69 126 PHE A CA 1
ATOM 990 C C . PHE A 1 126 ? 3.090 -8.261 -6.656 1.00 70.69 126 PHE A C 1
ATOM 992 O O . PHE A 1 126 ? 3.043 -8.277 -5.427 1.00 70.69 126 PHE A O 1
ATOM 999 N N . SER A 1 127 ? 1.987 -8.237 -7.407 1.00 73.81 127 SER A N 1
ATOM 1000 C CA . SER A 1 127 ? 0.650 -8.367 -6.819 1.00 73.81 127 SER A CA 1
ATOM 1001 C C . SER A 1 127 ? 0.444 -9.764 -6.223 1.00 73.81 127 SER A C 1
ATOM 1003 O O . SER A 1 127 ? -0.153 -9.894 -5.157 1.00 73.81 127 SER A O 1
ATOM 1005 N N . LEU A 1 128 ? 0.984 -10.810 -6.860 1.00 74.38 128 LEU A N 1
ATOM 1006 C CA . LEU A 1 128 ? 0.882 -12.191 -6.386 1.00 74.38 128 LEU A CA 1
ATOM 1007 C C . LEU A 1 128 ? 1.722 -12.483 -5.133 1.00 74.38 128 LEU A C 1
ATOM 1009 O O . LEU A 1 128 ? 1.347 -13.364 -4.365 1.00 74.38 128 LEU A O 1
ATOM 1013 N N . ILE A 1 129 ? 2.779 -11.709 -4.848 1.00 70.75 129 ILE A N 1
ATOM 1014 C CA . ILE A 1 129 ? 3.521 -11.802 -3.570 1.00 70.75 129 ILE A CA 1
ATOM 1015 C C . ILE A 1 129 ? 2.578 -11.618 -2.377 1.00 70.75 129 ILE A C 1
ATOM 1017 O O . ILE A 1 129 ? 2.739 -12.266 -1.347 1.00 70.75 129 ILE A O 1
ATOM 1021 N N . GLY A 1 130 ? 1.563 -10.762 -2.516 1.00 62.56 130 GLY A N 1
ATOM 1022 C CA . GLY A 1 130 ? 0.592 -10.528 -1.453 1.00 62.56 130 GLY A CA 1
ATOM 1023 C C . GLY A 1 130 ? -0.290 -11.739 -1.126 1.00 62.56 130 GLY A C 1
ATOM 1024 O O . GLY A 1 130 ? -0.901 -11.754 -0.062 1.00 62.56 130 GLY A O 1
ATOM 1025 N N . PHE A 1 131 ? -0.334 -12.759 -1.992 1.00 66.38 131 PHE A N 1
ATOM 1026 C CA . PHE A 1 131 ? -1.009 -14.032 -1.723 1.00 66.38 131 PHE A CA 1
ATOM 1027 C C . PHE A 1 131 ? -0.145 -15.042 -0.969 1.00 66.38 131 PHE A C 1
ATOM 1029 O O . PHE A 1 131 ? -0.643 -16.109 -0.638 1.00 66.38 131 PHE A O 1
ATOM 1036 N N . ALA A 1 132 ? 1.119 -14.739 -0.672 1.00 61.66 132 ALA A N 1
ATOM 1037 C CA . ALA A 1 132 ? 2.005 -15.666 0.029 1.00 61.66 132 ALA A CA 1
ATOM 1038 C C . ALA A 1 132 ? 1.717 -15.809 1.547 1.00 61.66 132 ALA A C 1
ATOM 1040 O O . ALA A 1 132 ? 2.585 -16.268 2.288 1.00 61.66 132 ALA A O 1
ATOM 1041 N N . VAL A 1 133 ? 0.521 -15.398 1.993 1.00 54.00 133 VAL A N 1
ATOM 1042 C CA . VAL A 1 133 ? -0.004 -15.504 3.370 1.00 54.00 133 VAL A CA 1
ATOM 1043 C C . VAL A 1 133 ? -0.749 -16.812 3.571 1.00 54.00 133 VAL A C 1
ATOM 1045 O O . VAL A 1 133 ? -1.540 -17.171 2.672 1.00 54.00 133 VAL A O 1
#

Secondary structure (DSSP, 8-state):
---HHHHHHHHHHHHHHHHHHHHHHHHHHHHHHHHHHHHHHHHHHHHHHHHHHHHHHHHHHGGG--SSS----GGGHHHHHHHHHH-HHHHHHHHHHHHHHHHHTTTTTTS-S-HHHHHIIIIIHHHHHTT--

InterPro domains:
  IPR012651 Thiamine transporter ThiT [PF09515] (44-132)

Organism: NCBI:txid1310

Foldseek 3Di:
DDDPVVVCVVVVVVVVVVVVVVVVVVVVVVVVVVVVVVVVVVLVVLLVVLLVVLVVQQVVQVVVQPDDPGRPRCSLVSLLVCCVPPNLVSSLVSLQVSLVVCVVVCVLVVDDPDPVVSCCVRHVVSSCSSVPD

Sequence (133 aa):
MCKPEMRELTFLVPVLIVANQLTFAQSNWVRKDFFMQRSHVAGLAEIAIFAGLAMVLDIFTQPLAIGPWISLSFKMTPIFLLAFRRGAKPAIMAGFIWGILQVALGQAAGGWLNLWQGFLEYFIAFSLIGFAV

pLDDT: mean 73.82, std 11.65, range [46.12, 88.62]